Protein AF-A0AAU6AI10-F1 (afdb_monomer_lite)

Foldseek 3Di:
DCVQLFKDPVPKAFPDWDDPPDFKIKTWIKIWGAFPVRDIDIWIKIWIFTHDPNDTPDIDIDTPDPPSSVVSSVVSVVVCVVPVVVD

Structure (mmCIF, N/CA/C/O backbone):
data_AF-A0AAU6AI10-F1
#
_entry.id   AF-A0AAU6AI10-F1
#
loop_
_atom_site.group_PDB
_atom_site.id
_atom_site.type_symbol
_atom_site.label_atom_id
_atom_site.label_alt_id
_atom_site.label_comp_id
_atom_site.label_asym_id
_atom_site.label_entity_id
_atom_site.label_seq_id
_atom_site.pdbx_PDB_ins_code
_atom_site.Cartn_x
_atom_site.Cartn_y
_atom_site.Cartn_z
_atom_site.occupancy
_atom_site.B_iso_or_equiv
_atom_site.auth_seq_id
_atom_site.auth_comp_id
_atom_site.auth_asym_id
_atom_site.auth_atom_id
_atom_site.pdbx_PDB_model_num
ATOM 1 N N . MET A 1 1 ? 10.733 -0.472 -0.557 1.00 56.09 1 MET A N 1
ATOM 2 C CA . MET A 1 1 ? 9.807 -0.892 -1.635 1.00 56.09 1 MET A CA 1
ATOM 3 C C . MET A 1 1 ? 9.164 0.307 -2.337 1.00 56.09 1 MET A C 1
ATOM 5 O O . MET A 1 1 ? 9.336 0.425 -3.535 1.00 56.09 1 MET A O 1
ATOM 9 N N . HIS A 1 2 ? 8.526 1.240 -1.618 1.00 65.88 2 HIS A N 1
ATOM 10 C CA . HIS A 1 2 ? 7.757 2.360 -2.200 1.00 65.88 2 HIS A CA 1
ATOM 11 C C . HIS A 1 2 ? 8.581 3.267 -3.145 1.00 65.88 2 HIS A C 1
ATOM 13 O O . HIS A 1 2 ? 8.113 3.654 -4.211 1.00 65.88 2 HIS A O 1
ATOM 19 N N . GLN A 1 3 ? 9.845 3.545 -2.800 1.00 70.81 3 GLN A N 1
ATOM 20 C CA . GLN A 1 3 ? 10.755 4.324 -3.656 1.00 70.81 3 GLN A CA 1
ATOM 21 C C . GLN A 1 3 ? 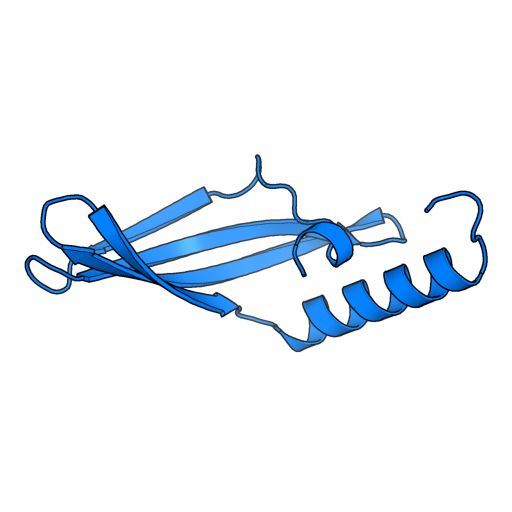11.124 3.602 -4.963 1.00 70.81 3 GLN A C 1
ATOM 23 O O . GLN A 1 3 ? 11.342 4.244 -5.989 1.00 70.81 3 GLN A O 1
ATOM 28 N N . LEU A 1 4 ? 11.169 2.266 -4.953 1.00 87.06 4 LEU A N 1
ATOM 29 C CA . LEU A 1 4 ? 11.563 1.480 -6.124 1.00 87.06 4 LEU A CA 1
ATOM 30 C C . LEU A 1 4 ? 10.403 1.241 -7.094 1.00 87.06 4 LEU A C 1
ATOM 32 O O . LEU A 1 4 ? 10.628 1.093 -8.289 1.00 87.06 4 LEU A O 1
ATOM 36 N N . THR A 1 5 ? 9.166 1.279 -6.603 1.00 91.50 5 THR A N 1
ATOM 37 C CA . THR A 1 5 ? 7.965 1.113 -7.433 1.00 91.50 5 THR A CA 1
ATOM 38 C C . THR A 1 5 ? 7.523 2.413 -8.103 1.00 91.50 5 THR A C 1
ATOM 40 O O . THR A 1 5 ? 6.747 2.386 -9.052 1.00 91.50 5 THR A O 1
ATOM 43 N N . GLY A 1 6 ? 8.007 3.561 -7.620 1.00 92.75 6 GLY A N 1
ATOM 44 C CA . GLY A 1 6 ? 7.583 4.878 -8.105 1.00 92.75 6 GLY A CA 1
ATOM 45 C C . GLY A 1 6 ? 6.193 5.244 -7.625 1.00 92.75 6 GLY A C 1
ATOM 46 O O . GLY A 1 6 ? 5.477 5.934 -8.339 1.00 92.75 6 GLY A O 1
ATOM 47 N N . LEU A 1 7 ? 5.825 4.744 -6.442 1.00 95.00 7 LEU A N 1
ATOM 48 C CA . LEU A 1 7 ? 4.597 5.117 -5.759 1.00 95.00 7 LEU A CA 1
ATOM 49 C C . LEU A 1 7 ? 4.548 6.637 -5.595 1.00 95.00 7 LEU A C 1
ATOM 51 O O . LEU A 1 7 ? 5.474 7.230 -5.038 1.00 95.00 7 LEU A O 1
ATOM 55 N N . ASP A 1 8 ? 3.437 7.227 -6.012 1.00 94.19 8 ASP A N 1
ATOM 56 C CA . ASP A 1 8 ? 3.090 8.598 -5.688 1.00 94.19 8 ASP A CA 1
ATOM 57 C C . ASP A 1 8 ? 2.260 8.605 -4.401 1.00 94.19 8 ASP A C 1
ATOM 59 O O . ASP A 1 8 ? 1.092 8.220 -4.372 1.00 94.19 8 ASP A O 1
ATOM 63 N N . VAL A 1 9 ? 2.889 9.037 -3.308 1.00 90.88 9 VAL A N 1
ATOM 64 C CA . VAL A 1 9 ? 2.239 9.124 -1.993 1.00 90.88 9 VAL A CA 1
ATOM 65 C C . VAL A 1 9 ? 1.105 10.145 -1.964 1.00 90.88 9 VAL A C 1
ATOM 67 O O . VAL A 1 9 ? 0.212 10.027 -1.130 1.00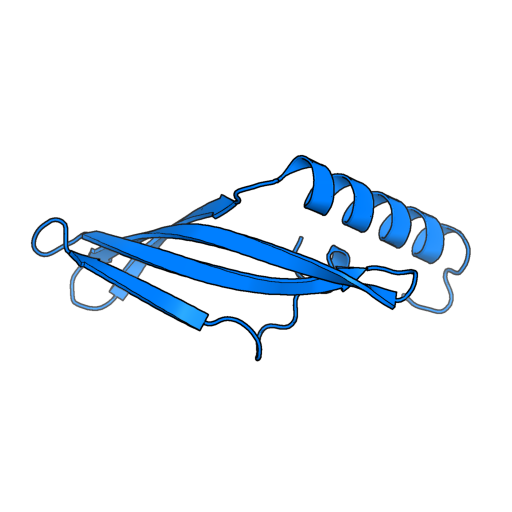 90.88 9 VAL A O 1
ATOM 70 N N . THR A 1 10 ? 1.126 11.132 -2.863 1.00 92.44 10 THR A N 1
ATOM 71 C CA . THR A 1 10 ? 0.073 12.149 -2.971 1.00 92.44 10 THR A CA 1
ATOM 72 C C . THR A 1 10 ? -1.145 11.641 -3.738 1.00 92.44 10 THR A C 1
ATOM 74 O O . THR A 1 10 ? -2.229 12.198 -3.594 1.00 92.44 10 THR A O 1
ATOM 77 N N . ALA A 1 11 ? -0.985 10.547 -4.489 1.00 90.81 11 ALA A N 1
ATOM 78 C CA . ALA A 1 11 ? -2.046 9.882 -5.237 1.00 90.81 11 ALA A CA 1
ATOM 79 C C . ALA A 1 11 ? -2.682 8.700 -4.481 1.00 90.81 11 ALA A C 1
ATOM 81 O O . ALA A 1 11 ? -3.437 7.933 -5.077 1.00 90.81 11 ALA A O 1
ATOM 82 N N . ILE A 1 12 ? -2.368 8.522 -3.193 1.00 94.19 12 ILE A N 1
ATOM 83 C CA . ILE A 1 12 ? -3.029 7.523 -2.348 1.00 94.19 12 ILE A CA 1
ATOM 84 C C . ILE A 1 12 ? -4.420 8.044 -1.978 1.00 94.19 12 ILE A C 1
ATOM 86 O O . ILE A 1 12 ? -4.535 9.070 -1.306 1.00 94.19 12 ILE A O 1
ATOM 90 N N . SER A 1 13 ? -5.468 7.319 -2.366 1.00 96.50 13 SER A N 1
ATOM 91 C CA . SER A 1 13 ? -6.840 7.573 -1.914 1.00 96.50 13 SER A CA 1
ATOM 92 C C . SER A 1 13 ? -7.305 6.475 -0.969 1.00 96.50 13 SER A C 1
ATOM 94 O O . SER A 1 13 ? -7.030 5.299 -1.191 1.00 96.50 13 SER A O 1
ATOM 96 N N . ILE A 1 14 ? -8.007 6.854 0.101 1.00 96.69 14 ILE A N 1
ATOM 97 C CA . ILE A 1 14 ? -8.755 5.908 0.933 1.00 96.69 14 ILE A CA 1
ATOM 98 C C . ILE A 1 14 ? -10.180 5.903 0.403 1.00 96.69 14 ILE A C 1
ATOM 100 O O . ILE A 1 14 ? -10.864 6.925 0.459 1.00 96.69 14 ILE A O 1
ATOM 104 N N . ASP A 1 15 ? -10.601 4.756 -0.104 1.00 95.94 15 ASP A N 1
ATOM 105 C CA . ASP A 1 15 ? -11.902 4.581 -0.735 1.00 95.94 15 ASP A CA 1
ATOM 106 C C . ASP A 1 15 ? -12.938 4.120 0.302 1.00 95.94 15 ASP A C 1
ATOM 108 O O . ASP A 1 15 ? -14.091 4.548 0.272 1.00 95.94 15 ASP A O 1
ATOM 112 N N . GLU A 1 16 ? -12.516 3.295 1.269 1.00 96.88 16 GLU A N 1
ATOM 113 C CA . GLU A 1 16 ? -13.380 2.777 2.332 1.00 96.88 16 GLU A CA 1
ATOM 114 C C . GLU A 1 16 ? -12.617 2.563 3.649 1.00 96.88 16 GLU A C 1
ATOM 116 O O . GLU A 1 16 ? -11.447 2.171 3.659 1.00 96.88 16 GLU A O 1
ATOM 121 N N . LEU A 1 17 ? -13.302 2.785 4.776 1.00 95.56 17 LEU A N 1
ATOM 122 C CA . LEU A 1 17 ? -12.824 2.469 6.122 1.00 95.56 17 LEU A CA 1
ATOM 123 C C . LEU A 1 17 ? -13.837 1.576 6.835 1.00 95.56 17 LEU A C 1
ATOM 125 O O . LEU A 1 17 ? -14.975 1.977 7.070 1.00 95.56 17 LEU A O 1
ATOM 129 N N . ILE A 1 18 ? -13.394 0.390 7.236 1.00 95.56 18 ILE A N 1
ATOM 130 C CA . ILE A 1 18 ? -14.213 -0.601 7.928 1.00 95.56 18 ILE A CA 1
ATOM 131 C C . ILE A 1 18 ? -13.609 -0.821 9.312 1.00 95.56 18 ILE A C 1
ATOM 133 O O . ILE A 1 18 ? -12.500 -1.339 9.445 1.00 95.56 18 ILE A O 1
ATOM 137 N N . ALA A 1 19 ? -14.330 -0.423 10.356 1.00 93.50 19 ALA A N 1
ATOM 138 C CA . ALA A 1 19 ? -13.925 -0.696 11.730 1.00 93.50 19 ALA A CA 1
ATOM 139 C C . ALA A 1 19 ? -14.352 -2.113 12.144 1.00 93.50 19 ALA A C 1
ATOM 141 O O . ALA A 1 19 ? -15.531 -2.460 12.082 1.00 93.50 19 ALA A O 1
ATOM 142 N N . GLU A 1 20 ? -13.400 -2.918 12.615 1.00 89.44 20 GLU A N 1
ATOM 143 C CA . GLU A 1 20 ? -13.637 -4.232 13.218 1.00 89.44 20 GLU A CA 1
ATOM 144 C C . GLU A 1 20 ? -13.461 -4.106 14.740 1.00 89.44 20 GLU A C 1
ATOM 146 O O . GLU A 1 20 ? -12.432 -4.457 15.320 1.00 89.44 20 GLU A O 1
ATOM 151 N N . GLY A 1 21 ? -14.472 -3.537 15.397 1.00 88.81 21 GLY A N 1
ATOM 152 C CA . GLY A 1 21 ? -14.421 -3.248 16.830 1.00 88.81 21 GLY A CA 1
ATOM 153 C C . GLY A 1 21 ? -13.547 -2.031 17.181 1.00 88.81 21 GLY A C 1
ATOM 154 O O . GLY A 1 21 ? -13.242 -1.208 16.320 1.00 88.81 21 GLY A O 1
ATOM 155 N N . PRO A 1 22 ? -13.166 -1.870 18.463 1.00 88.25 22 PRO A N 1
ATOM 156 C CA . PRO A 1 22 ? -12.535 -0.639 18.947 1.00 88.25 22 PRO A CA 1
ATOM 157 C C . PRO A 1 22 ? -11.044 -0.513 18.608 1.00 88.25 22 PRO A C 1
ATOM 159 O O . PRO A 1 22 ? -10.473 0.560 18.784 1.00 88.25 22 PRO A O 1
ATOM 162 N N . THR A 1 23 ? -10.397 -1.598 18.173 1.00 94.94 23 THR A N 1
ATOM 163 C CA . THR A 1 23 ? -8.931 -1.670 18.066 1.00 94.94 23 THR A CA 1
ATOM 164 C C . THR A 1 23 ? -8.426 -2.055 16.684 1.00 94.94 23 THR A C 1
ATOM 166 O O . THR A 1 23 ? -7.228 -2.277 16.515 1.00 94.94 23 THR A O 1
ATOM 169 N N . ARG A 1 24 ? -9.300 -2.149 15.679 1.00 95.94 24 ARG A N 1
ATOM 170 C CA . ARG A 1 24 ? -8.903 -2.567 14.337 1.00 95.94 24 ARG A CA 1
ATOM 171 C C . ARG A 1 24 ? -9.696 -1.857 13.257 1.00 95.94 24 ARG A C 1
ATOM 173 O O . ARG A 1 24 ? -10.911 -1.718 13.346 1.00 95.94 24 ARG A O 1
ATOM 180 N N . VAL A 1 25 ? -8.982 -1.450 12.217 1.00 95.75 25 VAL A N 1
ATOM 181 C CA . VAL A 1 25 ? -9.532 -0.821 11.021 1.00 95.75 25 VAL A CA 1
ATOM 182 C C . VAL A 1 25 ? -8.950 -1.514 9.795 1.00 95.75 25 VAL A C 1
ATOM 184 O O . VAL A 1 25 ? -7.743 -1.746 9.718 1.00 95.75 25 VAL A O 1
ATOM 187 N N . VAL A 1 26 ? -9.808 -1.837 8.836 1.00 96.12 26 VAL A N 1
ATOM 188 C CA . VAL A 1 26 ? -9.424 -2.167 7.466 1.00 96.12 26 VAL A CA 1
ATOM 189 C C . VAL A 1 26 ? -9.632 -0.914 6.628 1.00 96.12 26 VAL A C 1
ATOM 191 O O . VAL A 1 26 ? -10.743 -0.391 6.581 1.00 96.12 26 VAL A O 1
ATOM 194 N N . ALA A 1 27 ? -8.581 -0.430 5.974 1.00 96.31 27 ALA A N 1
ATOM 195 C CA . ALA A 1 27 ? -8.710 0.591 4.945 1.00 96.31 27 ALA A CA 1
ATOM 196 C C . ALA A 1 27 ? -8.593 -0.056 3.566 1.00 96.31 27 ALA A C 1
ATOM 198 O O . ALA A 1 27 ? -7.629 -0.774 3.293 1.00 96.31 27 ALA A O 1
ATOM 199 N N . VAL A 1 28 ? -9.572 0.209 2.707 1.00 97.31 28 VAL A N 1
ATOM 200 C CA . VAL A 1 28 ? -9.488 -0.060 1.273 1.00 97.31 28 VAL A CA 1
ATOM 201 C C . VAL A 1 28 ? -8.967 1.214 0.631 1.00 97.31 28 VAL A C 1
ATOM 203 O O . VAL A 1 28 ? -9.575 2.274 0.773 1.00 97.31 28 VAL A O 1
ATOM 206 N N . ALA A 1 29 ? -7.817 1.124 -0.020 1.00 97.69 29 ALA A N 1
ATOM 207 C CA . ALA A 1 29 ? -7.157 2.260 -0.635 1.00 97.69 29 ALA A CA 1
ATOM 208 C C . ALA A 1 29 ? -6.804 1.964 -2.089 1.00 97.69 29 ALA A C 1
ATOM 210 O O . ALA A 1 29 ? -6.544 0.815 -2.456 1.00 97.69 29 ALA A O 1
ATOM 211 N N . THR A 1 30 ? -6.708 3.014 -2.891 1.00 97.88 30 THR A N 1
ATOM 212 C CA . THR A 1 30 ? -6.117 2.958 -4.221 1.00 97.88 30 THR A CA 1
ATOM 213 C C . THR A 1 30 ? -4.751 3.631 -4.174 1.00 97.88 30 THR A C 1
ATOM 215 O O . THR A 1 30 ? -4.620 4.801 -3.821 1.00 97.88 30 THR A O 1
ATOM 218 N N . ASN A 1 31 ? -3.716 2.874 -4.539 1.00 96.56 31 ASN A N 1
ATOM 219 C CA . ASN A 1 31 ? -2.353 3.373 -4.677 1.00 96.56 31 ASN A CA 1
ATOM 220 C C . ASN A 1 31 ? -1.998 3.489 -6.155 1.00 96.56 31 ASN A C 1
ATOM 222 O O . ASN A 1 31 ? -2.294 2.585 -6.938 1.00 96.56 31 ASN A O 1
ATOM 226 N N . SER A 1 32 ? -1.283 4.553 -6.513 1.00 96.56 32 SER A N 1
ATOM 227 C CA . SER A 1 32 ? -0.837 4.788 -7.885 1.00 96.56 32 SER A CA 1
ATOM 228 C C . SER A 1 32 ? 0.625 5.212 -7.940 1.00 96.56 32 SER A C 1
ATOM 230 O O . SER A 1 32 ? 1.197 5.685 -6.958 1.00 96.56 32 SER A O 1
ATOM 232 N N . GLY A 1 33 ? 1.247 5.037 -9.097 1.00 95.38 33 GLY A N 1
ATOM 233 C CA . GLY A 1 33 ? 2.621 5.452 -9.317 1.00 95.38 33 GLY A CA 1
ATOM 234 C C . GLY A 1 33 ? 3.067 5.268 -10.756 1.00 95.38 33 GLY A C 1
ATOM 235 O O . GLY A 1 33 ? 2.280 4.900 -11.629 1.00 95.38 33 GLY A O 1
ATOM 236 N N . THR A 1 34 ? 4.354 5.507 -10.989 1.00 95.44 34 THR A N 1
ATOM 237 C CA . THR A 1 34 ? 4.949 5.472 -12.326 1.00 95.44 34 THR A CA 1
ATOM 238 C C . THR A 1 34 ? 6.226 4.634 -12.326 1.00 95.44 34 THR A C 1
ATOM 240 O O . THR A 1 34 ? 7.169 4.883 -11.566 1.00 95.44 34 THR A O 1
ATOM 243 N N . GLY A 1 35 ? 6.256 3.614 -13.188 1.00 92.19 35 GLY A N 1
ATOM 244 C CA . GLY A 1 35 ? 7.422 2.760 -13.421 1.00 92.19 35 GLY A CA 1
ATOM 245 C C . GLY A 1 35 ? 8.573 3.499 -14.116 1.00 92.19 35 GLY A C 1
ATOM 246 O O . GLY A 1 35 ? 8.467 4.673 -14.458 1.00 92.19 35 GLY A O 1
ATOM 247 N N . ILE A 1 36 ? 9.705 2.821 -14.331 1.00 90.00 36 ILE A N 1
ATOM 248 C C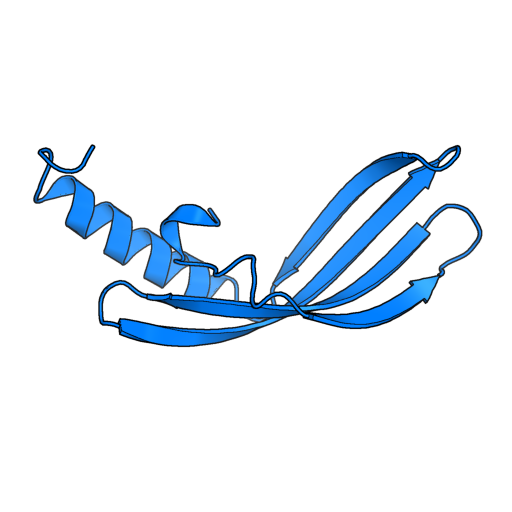A . ILE A 1 36 ? 10.906 3.457 -14.911 1.00 90.00 36 ILE A CA 1
ATOM 249 C C . ILE A 1 36 ? 10.733 3.897 -16.376 1.00 90.00 36 ILE A C 1
ATOM 251 O O . ILE A 1 36 ? 11.376 4.845 -16.816 1.00 90.00 36 ILE A O 1
ATOM 255 N N . HIS A 1 37 ? 9.820 3.267 -17.115 1.00 89.81 37 HIS A N 1
ATOM 256 C CA . HIS A 1 37 ? 9.508 3.601 -18.508 1.00 89.81 37 HIS A CA 1
ATOM 257 C C . HIS A 1 37 ? 8.325 4.571 -18.654 1.00 89.81 37 HIS A C 1
ATOM 259 O O . HIS A 1 37 ? 7.649 4.575 -19.679 1.00 89.81 37 HIS A O 1
ATOM 265 N N . ASN A 1 38 ? 8.040 5.373 -17.622 1.00 91.69 38 ASN A N 1
ATOM 266 C CA . ASN A 1 38 ? 6.858 6.240 -17.546 1.00 91.69 38 ASN A CA 1
ATOM 267 C C . ASN A 1 38 ? 5.520 5.492 -17.680 1.00 91.69 38 ASN A C 1
ATOM 269 O O . ASN A 1 38 ? 4.494 6.093 -17.988 1.00 91.69 38 ASN A O 1
ATOM 273 N N . THR A 1 39 ? 5.514 4.179 -17.442 1.00 93.69 39 THR A N 1
ATOM 274 C CA . THR A 1 39 ? 4.293 3.374 -17.439 1.00 93.69 39 THR A CA 1
ATOM 275 C C . THR A 1 39 ? 3.549 3.608 -16.125 1.00 93.69 39 THR A C 1
ATOM 277 O O . THR A 1 39 ? 4.096 3.271 -15.066 1.00 93.69 39 THR A O 1
ATOM 280 N N . PRO A 1 40 ? 2.337 4.191 -16.154 1.00 95.94 40 PRO A N 1
ATOM 281 C CA . PRO A 1 40 ? 1.553 4.376 -14.948 1.00 95.94 40 PRO A CA 1
ATOM 282 C C . PRO A 1 40 ? 1.033 3.028 -14.455 1.00 95.94 40 PRO A C 1
ATOM 284 O O . PRO A 1 40 ? 0.738 2.123 -15.238 1.00 95.94 40 PRO A O 1
ATOM 287 N N . TRP A 1 41 ? 0.878 2.912 -13.147 1.00 95.94 41 TRP A N 1
ATOM 288 C CA . TRP A 1 41 ? 0.202 1.793 -12.516 1.00 95.94 41 TRP A CA 1
ATOM 289 C C . TRP A 1 41 ? -0.729 2.305 -11.424 1.00 95.94 41 TRP A C 1
ATOM 291 O O . TRP A 1 41 ? -0.473 3.323 -10.783 1.00 95.94 41 TRP A O 1
ATOM 301 N N . THR A 1 42 ? -1.815 1.573 -11.214 1.00 96.88 42 THR A N 1
ATOM 302 C CA . THR A 1 42 ? -2.769 1.798 -10.131 1.00 96.88 42 THR A CA 1
ATOM 303 C C . THR A 1 42 ? -3.240 0.448 -9.613 1.00 96.88 42 THR A C 1
ATOM 305 O O . THR A 1 42 ? -3.308 -0.516 -10.384 1.00 96.88 42 THR A O 1
ATOM 308 N N . MET A 1 43 ? -3.494 0.339 -8.314 1.00 96.94 43 MET A N 1
ATOM 309 C CA . MET A 1 43 ? -3.994 -0.895 -7.717 1.00 96.94 43 MET A CA 1
ATOM 310 C C . MET A 1 43 ? -4.687 -0.659 -6.386 1.00 96.94 43 MET A C 1
ATOM 312 O O . MET A 1 43 ? -4.342 0.259 -5.640 1.00 96.94 43 MET A O 1
ATOM 316 N N . THR A 1 44 ? -5.588 -1.575 -6.049 1.00 97.69 44 THR A N 1
ATOM 317 C CA . THR A 1 44 ? -6.173 -1.639 -4.712 1.00 97.69 44 THR A CA 1
ATOM 318 C C . THR A 1 44 ? -5.157 -2.179 -3.705 1.00 97.69 44 THR A C 1
ATOM 320 O O . THR A 1 44 ? -4.432 -3.149 -3.964 1.00 97.69 44 THR A O 1
ATOM 323 N N . VAL A 1 45 ? -5.131 -1.567 -2.527 1.00 97.31 45 VAL A N 1
ATOM 324 C CA . VAL A 1 45 ? -4.357 -1.987 -1.363 1.00 97.31 45 VAL A CA 1
ATOM 325 C C . VAL A 1 45 ? -5.291 -2.067 -0.167 1.00 97.31 45 VAL A C 1
ATOM 327 O O . VAL A 1 45 ? -6.038 -1.135 0.117 1.00 97.31 45 VAL A O 1
ATOM 330 N N . LEU A 1 46 ? -5.249 -3.196 0.534 1.00 97.38 46 LEU A N 1
ATOM 331 C CA . LEU A 1 46 ? -5.934 -3.364 1.808 1.00 97.38 46 LEU A CA 1
ATOM 332 C C . LEU A 1 46 ? -4.931 -3.151 2.934 1.00 97.38 46 LEU A C 1
ATOM 334 O O . LEU A 1 46 ? -3.925 -3.856 3.017 1.00 97.38 46 LEU A O 1
ATOM 338 N N . GLU A 1 47 ? -5.212 -2.200 3.812 1.00 96.06 47 GLU A N 1
ATOM 339 C CA . GLU A 1 47 ? -4.411 -1.928 4.999 1.00 96.06 47 GLU A CA 1
ATOM 340 C C . GLU A 1 47 ? -5.153 -2.423 6.232 1.00 96.06 47 GLU A C 1
ATOM 342 O O . GLU A 1 47 ? -6.219 -1.917 6.575 1.00 96.06 47 GLU A O 1
ATOM 347 N N . LEU A 1 48 ? -4.573 -3.397 6.928 1.00 96.75 48 LEU A N 1
ATOM 348 C CA . LEU A 1 48 ? -5.066 -3.837 8.224 1.00 96.75 48 LEU A CA 1
ATOM 349 C C . LEU A 1 48 ? -4.288 -3.124 9.332 1.00 96.75 48 LEU A C 1
ATOM 351 O O . LEU A 1 48 ? -3.095 -3.385 9.533 1.00 96.75 48 LEU A O 1
ATOM 355 N N . VAL A 1 49 ? -4.979 -2.248 10.054 1.00 96.75 49 VAL A N 1
ATOM 356 C CA . VAL A 1 49 ? -4.416 -1.348 11.059 1.00 96.75 49 VAL A CA 1
ATOM 357 C C . VAL A 1 49 ? -4.956 -1.721 12.437 1.00 96.75 49 VAL A C 1
ATOM 359 O O . VAL A 1 49 ? -6.158 -1.646 12.670 1.00 96.75 49 VAL A O 1
ATOM 362 N N . ASP A 1 50 ? -4.073 -2.110 13.356 1.00 96.69 50 ASP A N 1
ATOM 363 C CA . ASP A 1 50 ? -4.417 -2.279 14.769 1.00 96.69 50 ASP A CA 1
ATOM 364 C C . ASP A 1 50 ? -4.144 -0.954 15.512 1.00 96.69 50 ASP A C 1
ATOM 366 O O . ASP A 1 50 ? -3.038 -0.405 15.431 1.00 96.69 50 ASP A O 1
ATOM 370 N N . VAL A 1 51 ? -5.142 -0.451 16.241 1.00 95.19 51 VAL A N 1
ATOM 371 C CA . VAL A 1 51 ? -5.116 0.809 16.998 1.00 95.19 51 VAL A CA 1
ATOM 372 C C . VAL A 1 51 ? -5.317 0.522 18.484 1.00 95.19 51 VAL A C 1
ATOM 374 O O . VAL A 1 51 ? -6.263 -0.160 18.867 1.00 95.19 51 VAL A O 1
ATOM 377 N N . LEU A 1 52 ? -4.446 1.054 19.338 1.00 95.69 52 LEU A N 1
ATOM 378 C CA . LEU A 1 52 ? -4.589 0.994 20.793 1.00 95.69 52 LEU A CA 1
ATOM 379 C C . LEU A 1 52 ? -4.353 2.389 21.364 1.00 95.69 52 LEU A C 1
ATOM 381 O O . LEU A 1 52 ? -3.371 3.034 21.021 1.00 95.69 52 LEU A O 1
ATOM 385 N N . ASN A 1 53 ? -5.263 2.861 22.220 1.00 93.69 53 ASN A N 1
ATOM 386 C CA . ASN A 1 53 ? -5.190 4.191 22.844 1.00 93.69 53 ASN A CA 1
ATOM 387 C C . ASN A 1 53 ? -4.997 5.346 21.839 1.00 93.69 53 ASN A C 1
ATOM 389 O O . ASN A 1 53 ? -4.305 6.317 22.125 1.00 93.69 53 ASN A O 1
ATOM 393 N N . GLY A 1 54 ? -5.605 5.235 20.653 1.00 89.50 54 GLY A N 1
ATOM 394 C CA . GLY A 1 54 ? -5.484 6.231 19.583 1.00 89.50 54 GLY A CA 1
ATOM 395 C C . GLY A 1 54 ? -4.203 6.129 18.748 1.00 89.50 54 GLY A C 1
ATOM 396 O O . GLY A 1 54 ? -4.063 6.866 17.777 1.00 89.50 54 GLY A O 1
ATOM 397 N N . GLU A 1 55 ? -3.300 5.198 19.062 1.00 94.75 55 GLU A N 1
ATOM 398 C CA . GLU A 1 55 ? -2.050 4.995 18.331 1.00 94.75 55 GLU A CA 1
ATOM 399 C C . GLU A 1 55 ? -2.096 3.751 17.444 1.00 94.75 55 GLU A C 1
ATOM 401 O O . GLU A 1 55 ? -2.619 2.702 17.826 1.00 94.75 55 GLU A O 1
ATOM 406 N N . ILE A 1 56 ? -1.499 3.847 16.253 1.00 95.31 56 ILE A N 1
ATOM 407 C CA . ILE A 1 56 ? -1.315 2.696 15.366 1.00 95.31 56 ILE A CA 1
ATOM 408 C C . ILE A 1 56 ? -0.183 1.836 15.920 1.00 95.31 56 ILE A C 1
ATOM 410 O O . ILE A 1 56 ? 0.977 2.237 15.905 1.00 95.31 56 ILE A O 1
ATOM 414 N N . THR A 1 57 ? -0.512 0.622 16.348 1.00 96.69 57 THR A N 1
ATOM 415 C CA . THR A 1 57 ? 0.465 -0.326 16.907 1.00 96.69 57 THR A CA 1
ATOM 416 C C . THR A 1 57 ? 0.938 -1.348 15.885 1.00 96.69 57 THR A C 1
ATOM 418 O O . THR A 1 57 ? 2.037 -1.891 16.000 1.00 96.69 57 THR A O 1
ATOM 421 N N . LYS A 1 58 ? 0.130 -1.613 14.853 1.00 96.25 58 LYS A N 1
ATOM 422 C CA . LYS A 1 58 ? 0.501 -2.523 13.771 1.00 96.25 58 LYS A CA 1
ATOM 423 C C . LYS A 1 58 ? -0.197 -2.136 12.477 1.00 96.25 58 LYS A C 1
ATOM 425 O O . LYS A 1 58 ? -1.382 -1.825 12.478 1.00 96.25 58 LYS A O 1
ATOM 430 N N . ARG A 1 59 ? 0.535 -2.209 11.367 1.00 95.44 59 ARG A N 1
ATOM 431 C CA . ARG A 1 59 ? 0.018 -2.004 10.010 1.00 95.44 59 ARG A CA 1
ATOM 432 C C . ARG A 1 59 ? 0.485 -3.141 9.114 1.00 95.44 59 ARG A C 1
ATOM 434 O O . ARG A 1 59 ? 1.649 -3.537 9.183 1.00 95.44 59 ARG A O 1
ATOM 441 N N . ARG A 1 60 ? -0.423 -3.693 8.314 1.00 95.81 60 ARG A N 1
ATOM 442 C CA . ARG A 1 60 ? -0.140 -4.746 7.332 1.00 95.81 60 ARG A CA 1
ATOM 443 C C . ARG A 1 60 ? -0.800 -4.369 6.013 1.00 95.81 60 ARG A C 1
ATOM 445 O O . ARG A 1 60 ? -2.020 -4.253 5.972 1.00 95.81 60 ARG A O 1
ATOM 452 N N . SER A 1 61 ? 0.011 -4.247 4.970 1.00 95.12 61 SER A N 1
ATOM 453 C CA . SER A 1 61 ? -0.423 -3.894 3.620 1.00 95.12 61 SER A CA 1
ATOM 454 C C . SER A 1 61 ? -0.562 -5.142 2.752 1.00 95.12 61 SER A C 1
ATOM 456 O O . SER A 1 61 ? 0.390 -5.914 2.610 1.00 95.12 61 SER A O 1
ATOM 458 N N . CYS A 1 62 ? -1.718 -5.315 2.125 1.00 95.81 62 CYS A N 1
ATOM 459 C CA . CYS A 1 62 ? -2.001 -6.373 1.163 1.00 95.81 62 CYS A CA 1
ATOM 460 C C . CYS A 1 62 ? -2.273 -5.740 -0.203 1.00 95.81 62 CYS A C 1
ATOM 462 O O . CYS A 1 62 ? -3.294 -5.087 -0.401 1.00 95.81 62 CYS A O 1
ATOM 464 N N . TYR A 1 63 ? -1.358 -5.934 -1.148 1.00 95.50 63 TYR A N 1
ATOM 465 C CA . TYR A 1 63 ? -1.439 -5.342 -2.483 1.00 95.50 63 TYR A CA 1
ATOM 466 C C . TYR A 1 63 ? -2.129 -6.295 -3.457 1.00 95.50 63 TYR A C 1
ATOM 468 O O . TYR A 1 63 ? -1.792 -7.480 -3.493 1.00 95.50 63 TYR A O 1
ATOM 476 N N . GLN A 1 64 ? -3.021 -5.766 -4.298 1.00 97.00 64 GLN A N 1
ATOM 477 C CA . GLN A 1 64 ? -3.720 -6.532 -5.335 1.00 97.00 64 GLN A CA 1
ATOM 478 C C . GLN A 1 64 ? -2.759 -7.286 -6.269 1.00 97.00 64 GLN A C 1
ATOM 480 O O . GLN A 1 64 ? -3.023 -8.431 -6.625 1.00 97.00 64 GLN A O 1
ATOM 485 N N . ASN A 1 65 ? -1.638 -6.666 -6.662 1.00 95.56 65 ASN A N 1
ATOM 486 C CA . ASN A 1 65 ? -0.661 -7.279 -7.562 1.00 95.56 65 ASN A CA 1
ATOM 487 C C . ASN A 1 65 ? 0.784 -7.032 -7.100 1.00 95.56 65 ASN A C 1
ATOM 489 O O . ASN A 1 65 ? 1.475 -6.122 -7.557 1.00 95.56 65 ASN A O 1
ATOM 493 N N . THR A 1 66 ? 1.264 -7.884 -6.192 1.00 94.12 66 THR A N 1
ATOM 494 C CA . THR A 1 66 ? 2.652 -7.821 -5.699 1.00 94.12 66 THR A CA 1
ATOM 495 C C . THR A 1 66 ? 3.695 -8.213 -6.749 1.00 94.12 66 THR A C 1
ATOM 497 O O . THR A 1 66 ? 4.852 -7.813 -6.617 1.00 94.12 66 THR A O 1
ATOM 500 N N . ALA A 1 67 ? 3.320 -8.981 -7.780 1.00 95.50 67 ALA A N 1
ATOM 501 C CA . ALA A 1 67 ? 4.228 -9.357 -8.863 1.00 95.50 67 ALA A CA 1
ATOM 502 C C . ALA A 1 67 ? 4.597 -8.133 -9.709 1.00 95.50 67 ALA A C 1
ATOM 504 O O . ALA A 1 67 ? 5.779 -7.861 -9.883 1.00 95.50 67 ALA A O 1
ATOM 505 N N . LEU A 1 68 ? 3.604 -7.319 -10.085 1.00 94.50 68 LEU A N 1
ATOM 506 C CA . LEU A 1 68 ? 3.830 -6.055 -10.789 1.00 94.50 68 LEU A CA 1
ATOM 507 C C . LEU A 1 68 ? 4.801 -5.139 -10.026 1.00 94.50 68 LEU A C 1
ATOM 509 O O . LEU A 1 68 ? 5.775 -4.654 -10.592 1.00 94.50 68 LEU A O 1
ATOM 513 N N . LEU A 1 69 ? 4.578 -4.936 -8.722 1.00 94.31 69 LEU A N 1
ATOM 514 C CA . LEU A 1 69 ? 5.462 -4.097 -7.901 1.00 94.31 69 LEU A CA 1
ATOM 515 C C . LEU A 1 69 ? 6.890 -4.649 -7.822 1.00 94.31 69 LEU A C 1
ATOM 517 O O . LEU A 1 69 ? 7.855 -3.882 -7.772 1.00 94.31 69 LEU A O 1
ATOM 521 N N . ARG A 1 70 ? 7.033 -5.976 -7.798 1.00 94.88 70 ARG A N 1
ATOM 522 C CA . ARG A 1 70 ? 8.334 -6.646 -7.786 1.00 94.88 70 ARG A CA 1
ATOM 523 C C . ARG A 1 70 ? 9.071 -6.444 -9.102 1.00 94.88 70 ARG A C 1
ATOM 525 O O . ARG A 1 70 ? 10.259 -6.143 -9.061 1.00 94.88 70 ARG A O 1
ATOM 532 N N . ASP A 1 71 ? 8.384 -6.583 -10.227 1.00 95.06 71 ASP A N 1
ATOM 533 C CA . ASP A 1 71 ? 8.985 -6.430 -11.551 1.00 95.06 71 ASP A CA 1
ATOM 534 C C . ASP A 1 71 ? 9.428 -4.980 -11.780 1.00 95.06 71 ASP A C 1
ATOM 536 O O . ASP A 1 71 ? 10.593 -4.748 -12.095 1.00 95.06 71 ASP A O 1
ATOM 540 N N . ILE A 1 72 ? 8.581 -4.001 -11.436 1.00 94.94 72 ILE A N 1
ATOM 541 C CA . ILE A 1 72 ? 8.950 -2.575 -11.477 1.00 94.94 72 ILE A CA 1
ATOM 542 C C . ILE A 1 72 ? 10.165 -2.292 -10.582 1.00 94.94 72 ILE A C 1
ATOM 544 O O . ILE A 1 72 ? 11.090 -1.582 -10.984 1.00 94.94 72 ILE A O 1
ATOM 548 N N . SER A 1 73 ? 10.183 -2.848 -9.364 1.00 94.38 73 SER A N 1
ATOM 549 C CA . SER A 1 73 ? 11.309 -2.647 -8.443 1.00 94.38 73 SER A CA 1
ATOM 550 C C . SER A 1 73 ? 12.606 -3.226 -9.010 1.00 94.38 73 SER A C 1
ATOM 552 O O . SER A 1 73 ? 13.638 -2.563 -8.945 1.00 94.38 73 SER A O 1
ATOM 554 N N . ARG A 1 74 ? 12.553 -4.423 -9.609 1.00 94.38 74 ARG A N 1
ATOM 555 C CA . ARG A 1 74 ? 13.709 -5.088 -10.230 1.00 94.38 74 ARG A CA 1
ATOM 556 C 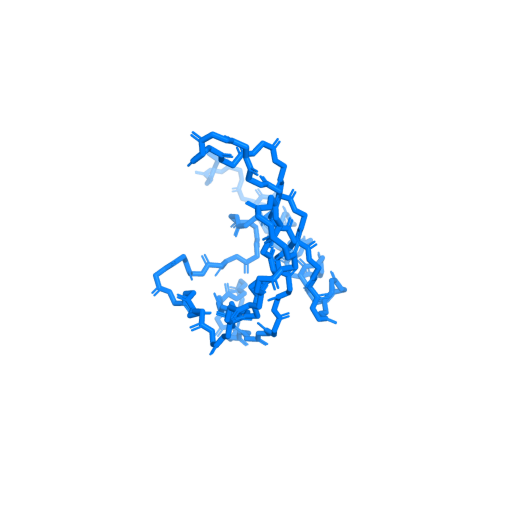C . ARG A 1 74 ? 14.250 -4.313 -11.424 1.00 94.38 74 ARG A C 1
ATOM 558 O O . ARG A 1 74 ? 15.462 -4.157 -11.543 1.00 94.38 74 ARG A O 1
ATOM 565 N N . GLU A 1 75 ? 13.374 -3.811 -12.288 1.00 93.12 75 GLU A N 1
ATOM 566 C CA . GLU A 1 75 ? 13.774 -2.968 -13.420 1.00 93.12 75 GLU A CA 1
ATOM 567 C C . GLU A 1 75 ? 14.495 -1.705 -12.939 1.00 93.12 75 GLU A C 1
ATOM 569 O O . GLU A 1 75 ? 15.549 -1.342 -13.466 1.00 93.12 75 GLU A O 1
ATOM 574 N N . ARG A 1 76 ? 13.976 -1.059 -11.886 1.00 91.75 76 ARG A N 1
ATOM 575 C CA . ARG A 1 76 ? 14.601 0.140 -11.324 1.00 91.75 76 ARG A CA 1
ATOM 576 C C . ARG A 1 76 ? 15.935 -0.154 -10.644 1.00 91.75 76 ARG A C 1
ATOM 578 O O . ARG A 1 76 ? 16.883 0.604 -10.827 1.00 91.75 76 ARG A O 1
ATOM 585 N N . GLU A 1 77 ? 16.035 -1.251 -9.899 1.00 92.62 77 GLU A N 1
ATOM 586 C CA . GLU A 1 77 ? 17.303 -1.711 -9.321 1.00 92.62 77 GLU A CA 1
ATOM 587 C C . GLU A 1 77 ? 18.355 -1.975 -10.405 1.00 92.62 77 GLU A C 1
ATOM 589 O O . GLU A 1 77 ? 19.498 -1.532 -10.271 1.00 92.62 77 GLU A O 1
ATOM 594 N N . ALA A 1 78 ? 17.971 -2.637 -11.502 1.00 91.62 78 ALA A N 1
ATOM 595 C CA . ALA A 1 78 ? 18.865 -2.905 -12.624 1.00 91.62 78 ALA A CA 1
ATOM 596 C C . ALA A 1 78 ? 19.370 -1.609 -13.279 1.00 91.62 78 ALA A C 1
ATOM 598 O O . ALA A 1 78 ? 20.564 -1.486 -13.555 1.00 91.62 78 ALA A O 1
ATOM 599 N N . ALA A 1 79 ? 18.497 -0.617 -13.469 1.00 88.56 79 ALA A N 1
ATOM 600 C CA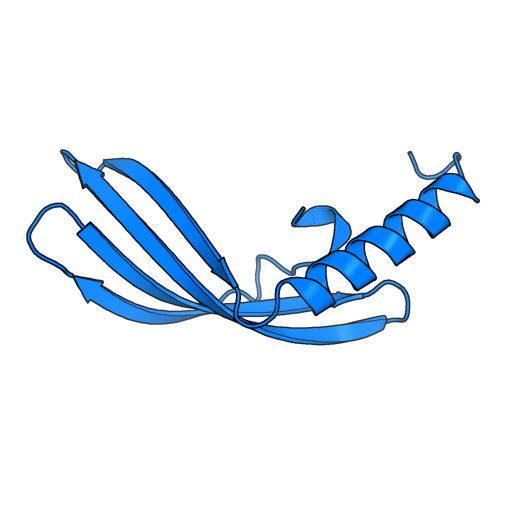 . ALA A 1 79 ? 18.890 0.679 -14.017 1.00 88.56 79 ALA A CA 1
ATOM 601 C C . ALA A 1 79 ? 19.845 1.453 -13.090 1.00 88.56 79 ALA A C 1
ATOM 603 O O . ALA A 1 79 ? 20.846 2.000 -13.555 1.00 88.56 79 ALA A O 1
ATOM 604 N N . LEU A 1 80 ? 19.596 1.447 -11.775 1.00 87.62 80 LEU A N 1
ATOM 605 C CA . LEU A 1 80 ? 20.488 2.071 -10.787 1.00 87.62 80 LEU A CA 1
ATOM 606 C C . LEU A 1 80 ? 21.860 1.383 -10.724 1.00 87.62 80 LEU A C 1
ATOM 608 O O . LEU A 1 80 ? 22.876 2.040 -10.499 1.00 87.62 80 LEU A O 1
ATOM 612 N N . ALA A 1 81 ? 21.913 0.065 -10.932 1.00 87.06 81 ALA A N 1
ATOM 613 C CA . ALA A 1 81 ? 23.168 -0.680 -10.986 1.00 87.06 81 ALA A CA 1
ATOM 614 C C . ALA A 1 81 ? 24.007 -0.344 -12.233 1.00 87.06 81 ALA A C 1
ATOM 616 O O . ALA A 1 81 ? 25.235 -0.374 -12.164 1.00 87.06 81 ALA A O 1
ATOM 617 N N . GLN A 1 82 ? 23.362 0.001 -13.351 1.00 82.25 82 GLN A N 1
ATOM 618 C CA . GLN A 1 82 ? 24.031 0.402 -14.593 1.00 82.25 82 GLN A CA 1
ATOM 619 C C . GLN A 1 82 ? 24.522 1.857 -14.570 1.00 82.25 82 GLN A C 1
ATOM 621 O O . GLN A 1 82 ? 25.384 2.210 -15.373 1.00 82.25 82 GLN A O 1
ATOM 626 N N . ASN A 1 83 ? 24.017 2.692 -13.653 1.00 69.56 83 ASN A N 1
ATOM 627 C CA . ASN A 1 83 ? 24.380 4.107 -13.5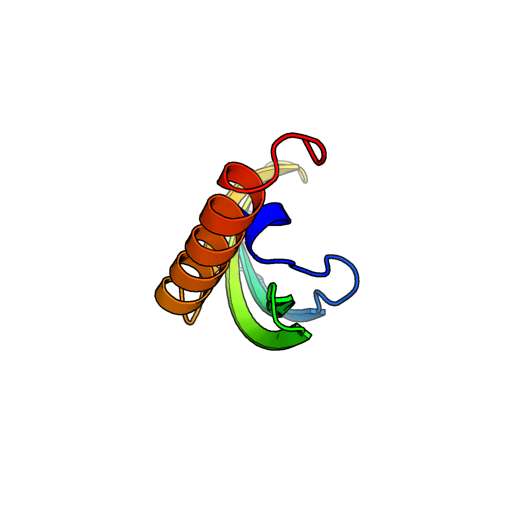69 1.00 69.56 83 ASN A CA 1
ATOM 628 C C . ASN A 1 83 ? 24.615 4.563 -12.108 1.00 69.56 83 ASN A C 1
ATOM 630 O O . ASN A 1 83 ? 23.788 5.262 -11.517 1.00 69.56 83 ASN A O 1
ATOM 634 N N . PRO A 1 84 ? 25.757 4.192 -11.492 1.00 58.94 84 PRO A N 1
ATOM 635 C CA . PRO A 1 84 ? 26.017 4.409 -10.064 1.00 58.94 84 PRO A CA 1
ATOM 636 C C . PRO A 1 84 ? 26.155 5.884 -9.646 1.00 58.94 84 PRO A C 1
ATOM 638 O O . PRO A 1 84 ? 26.204 6.163 -8.452 1.00 58.94 84 PRO A O 1
ATOM 641 N N . ALA A 1 85 ? 26.189 6.824 -10.596 1.00 60.00 85 ALA A N 1
ATOM 642 C CA . ALA A 1 85 ? 26.208 8.267 -10.336 1.00 60.00 85 ALA A CA 1
ATOM 643 C C . ALA A 1 85 ? 24.860 8.835 -9.833 1.00 60.00 85 ALA A C 1
ATOM 645 O O . ALA A 1 85 ? 24.788 10.013 -9.500 1.00 60.00 85 ALA A O 1
ATOM 646 N N . GLN A 1 86 ? 23.799 8.019 -9.786 1.00 54.75 86 GLN A N 1
ATOM 647 C CA . GLN A 1 86 ? 22.469 8.380 -9.269 1.00 54.75 86 GLN A CA 1
ATOM 648 C C . GLN A 1 86 ? 22.164 7.781 -7.877 1.00 54.75 86 GLN A C 1
ATOM 650 O O . GLN A 1 86 ? 20.995 7.673 -7.506 1.00 54.75 86 GLN A O 1
ATOM 655 N N . ARG A 1 87 ? 23.193 7.354 -7.128 1.00 51.94 87 ARG A N 1
ATOM 656 C CA . ARG A 1 87 ? 23.063 6.870 -5.741 1.00 51.94 87 ARG A CA 1
ATOM 657 C C . ARG A 1 87 ? 23.090 7.991 -4.714 1.00 51.94 87 ARG A C 1
ATOM 659 O O . ARG A 1 87 ? 23.889 8.933 -4.900 1.00 51.94 87 ARG A O 1
#

Sequence (87 aa):
MHQLTGLDVTAISIDELIAEGPTRVVAVATNSGTGIHNTPWTMTVLELVDVLNGEITKRRSCYQNTALLRDISREREAALAQNPAQR

pLDDT: mean 91.1, std 10.2, range [51.94, 97.88]

Secondary structure (DSSP, 8-state):
-HHHHTEEEEEEEEEEEEE-STTEEEEEEEEEEE-TTS-EEEEEEEEEEEEETTEEEEEEEEETTHHHHHHHHHHHHHHHHH-GGG-

Radius of gyration: 15.7 Å; chains: 1; bounding box: 41×22×41 Å